Protein AF-A0A964XVN6-F1 (afdb_monomer_lite)

Secondary structure (DSSP, 8-state):
-----PPTT--------------------------------------------PPPSSHHHHHHHHHHHHHHHHHHHHHHHHHHHHHHHGGGS-TT--S--TT-HHHHHHHHHHHHHHHHHHHHHHHHHHHHHH--

Structure (mmCIF, N/CA/C/O backbone):
data_AF-A0A964XVN6-F1
#
_entry.id   AF-A0A964XVN6-F1
#
loop_
_atom_site.group_PDB
_atom_site.id
_atom_site.type_symbol
_atom_site.label_atom_id
_atom_site.label_alt_id
_atom_site.label_comp_id
_atom_site.label_asym_id
_atom_site.label_entity_id
_atom_site.label_seq_id
_atom_site.pdbx_PDB_ins_code
_atom_site.Cartn_x
_atom_site.Cartn_y
_atom_site.Cartn_z
_atom_site.occupancy
_atom_site.B_iso_or_equiv
_atom_site.auth_seq_id
_atom_site.auth_comp_id
_atom_site.auth_asym_id
_atom_site.auth_atom_id
_atom_site.pdbx_PDB_model_num
ATOM 1 N N . MET A 1 1 ? -38.680 6.683 -11.847 1.00 43.81 1 MET A N 1
ATOM 2 C CA . MET A 1 1 ? -37.855 6.808 -13.066 1.00 43.81 1 MET A CA 1
ATOM 3 C C . MET A 1 1 ? -36.973 8.033 -12.896 1.00 43.81 1 MET A C 1
ATOM 5 O O . MET A 1 1 ? -37.517 9.118 -12.750 1.00 43.81 1 MET A O 1
ATOM 9 N N . PHE A 1 2 ? -35.652 7.873 -12.817 1.00 49.38 2 PHE A N 1
ATOM 10 C CA . PHE A 1 2 ? -34.727 9.009 -12.771 1.00 49.38 2 PHE A CA 1
ATOM 11 C C . PHE A 1 2 ? -34.416 9.417 -14.211 1.00 49.38 2 PHE A C 1
ATOM 13 O O . PHE A 1 2 ? -33.698 8.707 -14.908 1.00 49.38 2 PHE A O 1
ATOM 20 N N . THR A 1 3 ? -35.015 10.510 -14.683 1.00 67.62 3 THR A N 1
ATOM 21 C CA . THR A 1 3 ? -34.733 11.038 -16.023 1.00 67.62 3 THR A CA 1
ATOM 22 C C . THR A 1 3 ? -33.532 11.978 -15.951 1.00 67.62 3 THR A C 1
ATOM 24 O O . THR A 1 3 ? -33.597 13.064 -15.381 1.00 67.62 3 THR A O 1
ATOM 27 N N . ASN A 1 4 ? -32.399 11.521 -16.486 1.00 68.31 4 ASN A N 1
ATOM 28 C CA . ASN A 1 4 ? -31.191 12.313 -16.701 1.00 68.31 4 ASN A CA 1
ATOM 29 C C . ASN A 1 4 ? -31.357 13.141 -17.992 1.00 68.31 4 ASN A C 1
ATOM 31 O O . ASN A 1 4 ? -30.643 12.938 -18.966 1.00 68.31 4 ASN A O 1
ATOM 35 N N . GLN A 1 5 ? -32.365 14.017 -18.042 1.00 68.62 5 GLN A N 1
ATOM 36 C CA . GLN A 1 5 ? -32.531 14.962 -19.148 1.00 68.62 5 GLN A CA 1
ATOM 37 C C . GLN A 1 5 ? -32.097 16.360 -18.695 1.00 68.62 5 GLN A C 1
ATOM 39 O O . GLN A 1 5 ? -32.750 16.936 -17.820 1.00 68.62 5 GLN A O 1
ATOM 44 N N . PRO A 1 6 ? -31.012 16.924 -19.259 1.00 65.94 6 PRO A N 1
ATOM 45 C CA . PRO A 1 6 ? -30.630 18.300 -18.973 1.00 65.94 6 PRO A CA 1
ATOM 46 C C . PRO A 1 6 ? -31.683 19.255 -19.553 1.00 65.94 6 PRO A C 1
ATOM 48 O O . PRO A 1 6 ? -32.038 19.168 -20.729 1.00 65.94 6 PRO A O 1
ATOM 51 N N . GLN A 1 7 ? -32.213 20.150 -18.716 1.00 66.25 7 GLN A N 1
ATOM 52 C CA . GLN A 1 7 ? -33.223 21.128 -19.125 1.00 66.25 7 GLN A CA 1
ATOM 53 C C . GLN A 1 7 ? -32.598 22.199 -20.041 1.00 66.25 7 GLN A C 1
ATOM 55 O O . GLN A 1 7 ? -31.559 22.767 -19.686 1.00 66.25 7 GLN A O 1
ATOM 60 N N . PRO A 1 8 ? -33.208 22.509 -21.202 1.00 62.66 8 PRO A N 1
ATOM 61 C CA . PRO A 1 8 ? -32.707 23.546 -22.098 1.00 62.66 8 PRO A CA 1
ATOM 62 C C . PRO A 1 8 ? -32.883 24.926 -21.446 1.00 62.66 8 PRO A C 1
ATOM 64 O O . PRO A 1 8 ? -34.004 25.337 -21.164 1.00 62.66 8 PRO A O 1
ATOM 67 N N . GLY A 1 9 ? -31.776 25.631 -21.185 1.00 64.56 9 GLY A N 1
ATOM 68 C CA . GLY A 1 9 ? -31.778 26.972 -20.574 1.00 64.56 9 GLY A CA 1
ATOM 69 C C . GLY A 1 9 ? -30.852 27.152 -19.367 1.00 64.56 9 GLY A C 1
ATOM 70 O O . GLY A 1 9 ? -30.744 28.259 -18.848 1.00 64.56 9 GLY A O 1
ATOM 71 N N . GLN A 1 10 ? -30.160 26.100 -18.923 1.00 69.81 10 GLN A N 1
ATOM 72 C CA . GLN A 1 10 ? -29.090 26.230 -17.933 1.00 69.81 10 GLN A CA 1
ATOM 73 C C . GLN A 1 10 ? -27.903 26.952 -18.590 1.00 69.81 10 GLN A C 1
ATOM 75 O O . GLN A 1 10 ? -27.328 26.465 -19.564 1.00 69.81 10 GLN A O 1
ATOM 80 N N . VAL A 1 11 ? -27.574 28.141 -18.084 1.00 67.38 11 VAL A N 1
ATOM 81 C CA . VAL A 1 11 ? -26.386 28.900 -18.481 1.00 67.38 11 VAL A CA 1
ATOM 82 C C . VAL A 1 11 ? -25.172 28.040 -18.145 1.00 67.38 11 VAL A C 1
ATOM 84 O O . VAL A 1 11 ? -24.917 27.761 -16.977 1.00 67.38 11 VAL A O 1
ATOM 87 N N . CYS A 1 12 ? -24.449 27.573 -19.165 1.00 71.31 12 CYS A N 1
ATOM 88 C CA . CYS A 1 12 ? -23.180 26.884 -18.971 1.00 71.31 12 CYS A CA 1
ATOM 89 C C . CYS A 1 12 ? -22.184 27.876 -18.361 1.00 71.31 12 CYS A C 1
ATOM 91 O O . CYS A 1 12 ? -21.551 28.641 -19.087 1.00 71.31 12 CYS A O 1
ATOM 93 N N . GLU A 1 13 ? -22.068 27.894 -17.036 1.00 76.25 13 GLU A N 1
ATOM 94 C CA . GLU A 1 13 ? -21.020 28.643 -16.356 1.00 76.25 13 GLU A CA 1
ATOM 95 C C . GLU A 1 13 ? -19.705 27.862 -16.509 1.00 76.25 13 GLU A C 1
ATOM 97 O O . GLU A 1 13 ? -19.620 26.709 -16.070 1.00 76.25 13 GLU A O 1
ATOM 102 N N . PRO A 1 14 ? -18.684 28.420 -17.182 1.00 72.19 14 PRO A N 1
ATOM 103 C CA . PRO A 1 14 ? -17.397 27.755 -17.281 1.00 72.19 14 PRO A CA 1
ATOM 104 C C . PRO A 1 14 ? -16.787 27.669 -15.880 1.00 72.19 14 PRO A C 1
ATOM 106 O O . PRO A 1 14 ? -16.462 28.688 -15.273 1.00 72.19 14 PRO A O 1
ATOM 109 N N . MET A 1 15 ? -16.622 26.448 -15.363 1.00 65.81 15 MET A N 1
ATOM 110 C CA . MET A 1 15 ? -15.917 26.237 -14.100 1.00 65.81 15 MET A CA 1
ATOM 111 C C . MET A 1 15 ? -14.499 26.798 -14.220 1.00 65.81 15 MET A C 1
ATOM 113 O O . MET A 1 15 ? -13.769 26.479 -15.162 1.00 65.81 15 MET A O 1
ATOM 117 N N . SER A 1 16 ? -14.135 27.649 -13.261 1.00 66.62 16 SER A N 1
ATOM 118 C CA . SER A 1 16 ? -12.821 28.279 -13.184 1.00 66.62 16 SER A CA 1
ATOM 119 C C . SER A 1 16 ? -11.726 27.216 -13.256 1.00 66.62 16 SER A C 1
ATOM 121 O O . SER A 1 16 ? -11.678 26.296 -12.434 1.00 66.62 16 SER A O 1
ATOM 123 N N . ALA A 1 17 ? -10.866 27.319 -14.269 1.00 66.19 17 ALA A N 1
ATOM 124 C CA . ALA A 1 17 ? -9.717 26.445 -14.405 1.00 66.19 17 ALA A CA 1
ATOM 125 C C . ALA A 1 17 ? -8.789 26.689 -13.210 1.00 66.19 17 ALA A C 1
ATOM 127 O O . ALA A 1 17 ? -8.250 27.782 -13.037 1.00 66.19 17 ALA A O 1
ATOM 128 N N . VAL A 1 18 ? -8.612 25.666 -12.373 1.00 74.06 18 VAL A N 1
ATOM 129 C CA . VAL A 1 18 ? -7.580 25.653 -11.331 1.00 74.06 18 VAL A CA 1
ATOM 130 C C . VAL A 1 18 ? -6.248 26.009 -11.988 1.00 74.06 18 VAL A C 1
ATOM 132 O O . VAL A 1 18 ? -5.911 25.438 -13.026 1.00 74.06 18 VAL A O 1
ATOM 135 N N . ALA A 1 19 ? -5.524 26.974 -11.415 1.00 69.56 19 ALA A N 1
ATOM 136 C CA . ALA A 1 19 ? -4.270 27.484 -11.958 1.00 69.56 19 ALA A CA 1
ATOM 137 C C . ALA A 1 19 ? -3.248 26.344 -12.097 1.00 69.56 19 ALA A C 1
ATOM 139 O O . ALA A 1 19 ? -2.551 25.986 -11.151 1.00 69.56 19 ALA A O 1
ATOM 140 N N . SER A 1 20 ? -3.188 25.740 -13.282 1.00 65.50 20 SER A N 1
ATOM 141 C CA . SER A 1 20 ? -2.204 24.719 -13.604 1.00 65.50 20 SER A CA 1
ATOM 142 C C . SER A 1 20 ? -0.889 25.430 -13.886 1.00 65.50 20 SER A C 1
ATOM 144 O O . SER A 1 20 ? -0.771 26.180 -14.856 1.00 65.50 20 SER A O 1
ATOM 146 N N . THR A 1 21 ? 0.094 25.251 -13.008 1.00 73.00 21 THR A N 1
ATOM 147 C CA . THR A 1 21 ? 1.446 25.760 -13.235 1.00 73.00 21 THR A CA 1
ATOM 148 C C . THR A 1 21 ? 2.102 24.890 -14.300 1.00 73.00 21 THR A C 1
ATOM 150 O O . THR A 1 21 ? 2.681 23.845 -14.011 1.00 73.00 21 THR A O 1
ATOM 153 N N . VAL A 1 22 ? 1.965 25.299 -15.559 1.00 73.81 22 VAL A N 1
ATOM 154 C CA . VAL A 1 22 ? 2.701 24.690 -16.665 1.00 73.81 22 VAL A CA 1
ATOM 155 C C . VAL A 1 22 ? 4.161 25.106 -16.519 1.00 73.81 22 VAL A C 1
ATOM 157 O O . VAL A 1 22 ? 4.510 26.266 -16.721 1.00 73.81 22 VAL A O 1
ATOM 160 N N . VAL A 1 23 ? 5.014 24.160 -16.129 1.00 70.94 23 VAL A N 1
ATOM 161 C CA . VAL A 1 23 ? 6.466 24.341 -16.169 1.00 70.94 23 VAL A CA 1
ATOM 162 C C . VAL A 1 23 ? 6.889 24.253 -17.632 1.00 70.94 23 VAL A C 1
ATOM 164 O O . VAL A 1 23 ? 6.843 23.184 -18.239 1.00 70.94 23 VAL A O 1
ATOM 167 N N . GLU A 1 24 ? 7.248 25.394 -18.214 1.00 71.19 24 GLU A N 1
ATOM 168 C CA . GLU A 1 24 ? 7.785 25.474 -19.569 1.00 71.19 24 GLU A CA 1
ATOM 169 C C . GLU A 1 24 ? 9.105 24.689 -19.630 1.00 71.19 24 GLU A C 1
ATOM 171 O O . GLU A 1 24 ? 10.077 25.012 -18.946 1.00 71.19 24 GLU A O 1
ATOM 176 N N . GLY A 1 25 ? 9.128 23.605 -20.407 1.00 68.00 25 GLY A N 1
ATOM 177 C CA . GLY A 1 25 ? 10.350 22.846 -20.651 1.00 68.00 25 GLY A CA 1
ATOM 178 C C . GLY A 1 25 ? 11.342 23.698 -21.439 1.00 68.00 25 GLY A C 1
ATOM 179 O O . GLY A 1 25 ? 10.983 24.309 -22.444 1.00 68.00 25 GLY A O 1
ATOM 180 N N . THR A 1 26 ? 12.600 23.727 -21.005 1.00 65.81 26 THR A N 1
ATOM 181 C CA . THR A 1 26 ? 13.682 24.424 -21.702 1.00 65.81 26 THR A CA 1
ATOM 182 C C . THR A 1 26 ? 13.827 23.881 -23.124 1.00 65.81 26 THR A C 1
ATOM 184 O O . THR A 1 26 ? 14.262 22.752 -23.355 1.00 65.81 26 THR A O 1
ATOM 187 N N . ARG A 1 27 ? 13.446 24.695 -24.114 1.00 59.47 27 ARG A N 1
ATOM 188 C CA . ARG A 1 27 ? 13.636 24.372 -25.528 1.00 59.47 27 ARG A CA 1
ATOM 189 C C . ARG A 1 27 ? 15.137 24.317 -25.815 1.00 59.47 27 ARG A C 1
ATOM 191 O O . ARG A 1 27 ? 15.810 25.344 -25.793 1.00 59.47 27 ARG A O 1
ATOM 198 N N . ALA A 1 28 ? 15.661 23.125 -26.099 1.00 50.53 28 ALA A N 1
ATOM 199 C CA . ALA A 1 28 ? 17.004 22.978 -26.643 1.00 50.53 28 ALA A CA 1
ATOM 200 C C . ALA A 1 28 ? 17.091 23.776 -27.954 1.00 50.53 28 ALA A C 1
ATOM 202 O O . ALA A 1 28 ? 16.292 23.573 -28.871 1.00 50.53 28 ALA A O 1
ATOM 203 N N . LEU A 1 29 ? 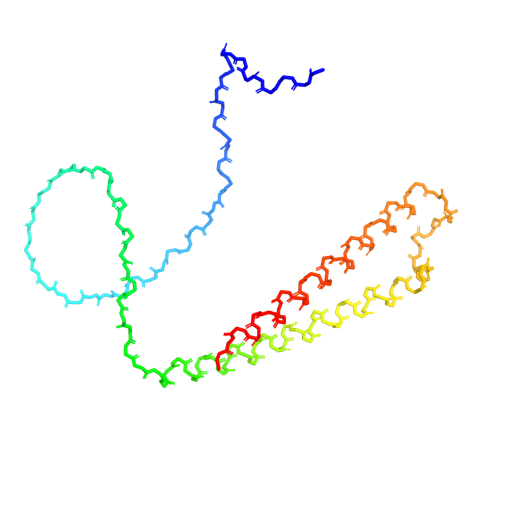18.032 24.719 -28.016 1.00 45.94 29 LEU A N 1
ATOM 204 C CA . LEU A 1 29 ? 18.316 25.526 -29.197 1.00 45.94 29 LEU A CA 1
ATOM 205 C C . LEU A 1 29 ? 18.746 24.597 -30.340 1.00 45.94 29 LEU A C 1
ATOM 207 O O . LEU A 1 29 ? 19.894 24.169 -30.416 1.00 45.94 29 LEU A O 1
ATOM 211 N N . SER A 1 30 ? 17.810 24.265 -31.227 1.00 46.56 30 SER A N 1
ATOM 212 C CA . SER A 1 30 ? 18.129 23.699 -32.533 1.00 46.56 30 SER A CA 1
ATOM 213 C C . SER A 1 30 ? 18.677 24.823 -33.405 1.00 46.56 30 SER A C 1
ATOM 215 O O . SER A 1 30 ? 17.934 25.674 -33.894 1.00 46.56 30 SER A O 1
ATOM 217 N N . SER A 1 31 ? 19.996 24.843 -33.556 1.00 49.12 31 SER A N 1
ATOM 218 C CA . SER A 1 31 ? 20.704 25.683 -34.512 1.00 49.12 31 SER A CA 1
ATOM 219 C C . SER A 1 31 ? 20.358 25.250 -35.935 1.00 49.12 31 SER A C 1
ATOM 221 O O . SER A 1 31 ? 20.973 24.325 -36.451 1.00 49.12 31 SER A O 1
ATOM 223 N N . SER A 1 32 ? 19.415 25.938 -36.575 1.00 42.59 32 SER A N 1
ATOM 224 C CA . SER A 1 32 ? 19.283 25.936 -38.035 1.00 42.59 32 SER A CA 1
ATOM 225 C C . SER A 1 32 ? 18.825 27.316 -38.488 1.00 42.59 32 SER A C 1
ATOM 227 O O . SER A 1 32 ? 17.685 27.720 -38.272 1.00 42.59 32 SER A O 1
ATOM 229 N N . ALA A 1 33 ? 19.759 28.058 -39.074 1.00 45.19 33 ALA A N 1
ATOM 230 C CA . ALA A 1 33 ? 19.516 29.330 -39.732 1.00 45.19 33 ALA A CA 1
ATOM 231 C C . ALA A 1 33 ? 18.556 29.171 -40.926 1.00 45.19 33 ALA A C 1
ATOM 233 O O . ALA A 1 33 ? 18.666 28.198 -41.670 1.00 45.19 33 ALA A O 1
ATOM 234 N N . GLY A 1 34 ? 17.695 30.170 -41.157 1.00 41.53 34 GLY A N 1
ATOM 235 C CA . GLY A 1 34 ? 17.119 30.409 -42.485 1.00 41.53 34 GLY A CA 1
ATOM 236 C C . GLY A 1 34 ? 15.690 30.959 -42.545 1.00 41.53 34 GLY A C 1
ATOM 237 O O . GLY A 1 34 ? 14.741 30.196 -42.473 1.00 41.53 34 GLY A O 1
ATOM 238 N N . VAL A 1 35 ? 15.605 32.268 -42.818 1.00 40.91 35 VAL A N 1
ATOM 239 C CA . VAL A 1 35 ? 14.649 32.991 -43.692 1.00 40.91 35 VAL A CA 1
ATOM 240 C C . VAL A 1 35 ? 13.143 33.117 -43.331 1.00 40.91 35 VAL A C 1
ATOM 242 O O . VAL A 1 35 ? 12.340 32.207 -43.464 1.00 40.91 35 VAL A O 1
ATOM 245 N N . SER A 1 36 ? 12.800 34.352 -42.944 1.00 43.31 36 SER A N 1
ATOM 246 C CA . SER A 1 36 ? 11.682 35.230 -43.352 1.00 43.31 36 SER A CA 1
ATOM 247 C C . SER A 1 36 ? 10.248 34.714 -43.617 1.00 43.31 36 SER A C 1
ATOM 249 O O . SER A 1 36 ? 9.976 34.043 -44.604 1.00 43.31 36 SER A O 1
ATOM 251 N N . SER A 1 37 ? 9.331 35.333 -42.854 1.00 43.41 37 SER A N 1
ATOM 252 C CA . SER A 1 37 ? 8.083 36.001 -43.289 1.00 43.41 37 SER A CA 1
ATOM 253 C C . SER A 1 37 ? 6.758 35.225 -43.452 1.00 43.41 37 SER A C 1
ATOM 255 O O . SER A 1 37 ? 6.576 34.418 -44.352 1.00 43.41 37 SER A O 1
ATOM 257 N N . SER A 1 38 ? 5.780 35.718 -42.671 1.00 40.50 38 SER A N 1
ATOM 258 C CA . SER A 1 38 ? 4.359 35.948 -43.009 1.00 40.50 38 SER A CA 1
ATOM 259 C C . SER A 1 38 ? 3.308 34.837 -42.838 1.00 40.50 38 SER A C 1
ATOM 261 O O . SER A 1 38 ? 3.112 33.994 -43.698 1.00 40.50 38 SER A O 1
ATOM 263 N N . ALA A 1 39 ? 2.497 35.052 -41.794 1.00 39.69 39 ALA A N 1
ATOM 264 C CA . ALA A 1 39 ? 1.029 35.140 -41.800 1.00 39.69 39 ALA A CA 1
ATOM 265 C C . ALA A 1 39 ? 0.123 33.899 -42.004 1.00 39.69 39 ALA A C 1
ATOM 267 O O . ALA A 1 39 ? 0.119 33.242 -43.033 1.00 39.69 39 ALA A O 1
ATOM 268 N N . ALA A 1 40 ? -0.824 33.835 -41.055 1.00 42.09 40 ALA A N 1
ATOM 269 C CA . ALA A 1 40 ? -2.229 33.427 -41.162 1.00 42.09 40 ALA A CA 1
ATOM 270 C C . ALA A 1 40 ? -2.612 31.937 -41.038 1.00 42.09 40 ALA A C 1
ATOM 272 O O . ALA A 1 40 ? -2.251 31.110 -41.857 1.00 42.09 40 ALA A O 1
ATOM 273 N N . ARG A 1 41 ? -3.482 31.721 -40.030 1.00 46.94 41 ARG A N 1
ATOM 274 C CA . ARG A 1 41 ? -4.664 30.835 -39.961 1.00 46.94 41 ARG A CA 1
ATOM 275 C C . ARG A 1 41 ? -4.458 29.350 -40.291 1.00 46.94 41 ARG A C 1
ATOM 277 O O . ARG A 1 41 ? -4.182 28.986 -41.418 1.00 46.94 41 ARG A O 1
ATOM 284 N N . ASP A 1 42 ? -4.676 28.493 -39.293 1.00 36.75 42 ASP A N 1
ATOM 285 C CA . ASP A 1 42 ? -5.862 27.625 -39.205 1.00 36.75 42 ASP A CA 1
ATOM 286 C C . ASP A 1 42 ? -5.737 26.654 -38.018 1.00 36.75 42 ASP A C 1
ATOM 288 O O . ASP A 1 42 ? -4.649 26.268 -37.590 1.00 36.75 42 ASP A O 1
ATOM 292 N N . ARG A 1 43 ? -6.883 26.308 -37.435 1.00 46.69 43 ARG A N 1
ATOM 293 C CA . ARG A 1 43 ? -7.036 25.313 -36.363 1.00 46.69 43 ARG A CA 1
ATOM 294 C C . ARG A 1 43 ? -7.403 23.955 -37.010 1.00 46.69 43 ARG A C 1
ATOM 296 O O . ARG A 1 43 ? -7.688 23.901 -38.198 1.00 46.69 43 ARG A O 1
ATOM 303 N N . PRO A 1 44 ? -7.576 22.890 -36.218 1.00 59.81 44 PRO A N 1
ATOM 304 C CA . PRO A 1 44 ? -6.609 21.863 -35.846 1.00 59.81 44 PRO A CA 1
ATOM 305 C C . PRO A 1 44 ? -6.724 20.578 -36.698 1.00 59.81 44 PRO A C 1
ATOM 307 O O . PRO A 1 44 ? -7.806 20.222 -37.155 1.00 59.81 44 PRO A O 1
ATOM 310 N N . VAL A 1 45 ? -5.649 19.790 -36.789 1.00 38.97 45 VAL A N 1
ATOM 311 C CA . VAL A 1 45 ? -5.748 18.375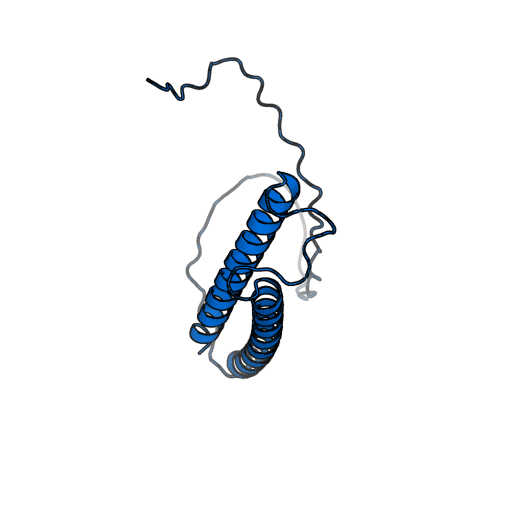 -37.183 1.00 38.97 45 VAL A CA 1
ATOM 312 C C . VAL A 1 45 ? -5.035 17.492 -36.171 1.00 38.97 45 VAL A C 1
ATOM 314 O O . VAL A 1 45 ? -3.816 17.517 -36.017 1.00 38.97 45 VAL A O 1
ATOM 317 N N . SER A 1 46 ? -5.833 16.689 -35.470 1.00 49.12 46 SER A N 1
ATOM 318 C CA . SER A 1 46 ? -5.377 15.447 -34.871 1.00 49.12 46 SER A CA 1
ATOM 319 C C . SER A 1 46 ? -4.693 14.613 -35.951 1.00 49.12 46 SER A C 1
ATOM 321 O O . SER A 1 46 ? -5.332 14.184 -36.907 1.00 49.12 46 SER A O 1
ATOM 323 N N . SER A 1 47 ? -3.405 14.350 -35.782 1.00 41.44 47 SER A N 1
ATOM 324 C CA . SER A 1 47 ? -2.768 13.190 -36.391 1.00 41.44 47 SER A CA 1
ATOM 325 C C . SER A 1 47 ? -2.115 12.398 -35.270 1.00 41.44 47 SER A C 1
ATOM 327 O O . SER A 1 47 ? -1.066 12.744 -34.735 1.00 41.44 47 SER A O 1
ATOM 329 N N . ALA A 1 48 ? -2.814 11.337 -34.873 1.00 52.09 48 ALA A N 1
ATOM 330 C CA . ALA A 1 48 ? -2.191 10.202 -34.228 1.00 52.09 48 ALA A CA 1
ATOM 331 C C . ALA A 1 48 ? -1.131 9.669 -35.204 1.00 52.09 48 ALA A C 1
ATOM 333 O O . ALA A 1 48 ? -1.459 9.022 -36.196 1.00 52.09 48 ALA A O 1
ATOM 334 N N . GLY A 1 49 ? 0.131 10.019 -34.966 1.00 38.28 49 GLY A N 1
ATOM 335 C CA . GLY A 1 49 ? 1.264 9.414 -35.652 1.00 38.28 49 GLY A CA 1
ATOM 336 C C . GLY A 1 49 ? 1.639 8.114 -34.939 1.00 38.28 49 GLY A C 1
ATOM 337 O O . GLY A 1 49 ? 1.868 8.157 -33.727 1.00 38.28 49 GLY A O 1
ATOM 338 N N . PRO A 1 50 ? 1.695 6.958 -35.627 1.00 48.81 50 PRO A N 1
ATOM 339 C CA . PRO A 1 50 ? 2.214 5.740 -35.027 1.00 48.81 50 PRO A CA 1
ATOM 340 C C . PRO A 1 50 ? 3.688 5.951 -34.679 1.00 48.81 50 PRO A C 1
ATOM 342 O O . PRO A 1 50 ? 4.430 6.571 -35.442 1.00 48.81 50 PRO A O 1
ATOM 345 N N . SER A 1 51 ? 4.075 5.449 -33.505 1.00 50.34 51 SER A N 1
ATOM 346 C CA . SER A 1 51 ? 5.431 5.412 -32.966 1.00 50.34 51 SER A CA 1
ATOM 347 C C . SER A 1 51 ? 6.508 5.383 -34.050 1.00 50.34 51 SER A C 1
ATOM 349 O O . SER A 1 51 ? 6.747 4.354 -34.681 1.00 50.34 51 SER A O 1
ATOM 351 N N . ALA A 1 52 ? 7.197 6.512 -34.223 1.00 45.75 52 ALA A N 1
ATOM 352 C CA . ALA A 1 52 ? 8.488 6.527 -34.882 1.00 45.75 52 ALA A CA 1
ATOM 353 C C . ALA A 1 52 ? 9.447 5.717 -34.003 1.00 45.75 52 ALA A C 1
ATOM 355 O O . ALA A 1 52 ? 9.743 6.088 -32.866 1.00 45.75 52 ALA A O 1
ATOM 356 N N . ALA A 1 53 ? 9.845 4.559 -34.521 1.00 56.50 53 ALA A N 1
ATOM 357 C CA . ALA A 1 53 ? 10.796 3.645 -33.920 1.00 56.50 53 ALA A CA 1
ATOM 358 C C . ALA A 1 53 ? 12.074 4.389 -33.495 1.00 56.50 53 ALA A C 1
ATOM 360 O O . ALA A 1 53 ? 12.830 4.877 -34.334 1.00 56.50 53 ALA A O 1
ATOM 361 N N . ALA A 1 54 ? 12.313 4.465 -32.185 1.00 53.84 54 ALA A N 1
ATOM 362 C CA . ALA A 1 54 ? 13.598 4.884 -31.641 1.00 53.84 54 ALA A CA 1
ATOM 363 C C . ALA A 1 54 ? 14.592 3.698 -31.695 1.00 53.84 54 ALA A C 1
ATOM 365 O O . ALA A 1 54 ? 14.205 2.580 -31.338 1.00 53.84 54 ALA A O 1
ATOM 366 N N . PRO A 1 55 ? 15.853 3.900 -32.130 1.00 51.53 55 PRO A N 1
ATOM 367 C CA . PRO A 1 55 ? 16.871 2.844 -32.194 1.00 51.53 55 PRO A CA 1
ATOM 368 C C . PRO A 1 55 ? 17.324 2.344 -30.794 1.00 51.53 55 PRO A C 1
ATOM 370 O O . PRO A 1 55 ? 17.084 3.013 -29.787 1.00 51.53 55 PRO A O 1
ATOM 373 N N . PRO A 1 56 ? 17.953 1.151 -30.700 1.00 53.34 56 PRO A N 1
ATOM 374 C CA . PRO A 1 56 ? 17.838 0.265 -29.535 1.00 53.34 56 PRO A CA 1
ATOM 375 C C . PRO A 1 56 ? 18.807 0.519 -28.352 1.00 53.34 56 PRO A C 1
ATOM 377 O O . PRO A 1 56 ? 20.026 0.538 -28.484 1.00 53.34 56 PRO A O 1
ATOM 380 N N . SER A 1 57 ? 18.213 0.553 -27.152 1.00 56.25 57 SER A N 1
ATOM 381 C CA . SER A 1 57 ? 18.468 -0.396 -26.042 1.00 56.25 57 SER A CA 1
ATOM 382 C C . SER A 1 57 ? 19.654 -0.279 -25.063 1.00 56.25 57 SER A C 1
ATOM 384 O O . SER A 1 57 ? 19.690 -1.086 -24.134 1.00 56.25 57 SER A O 1
ATOM 386 N N . VAL A 1 58 ? 20.551 0.714 -25.114 1.00 50.78 58 VAL A N 1
ATOM 387 C CA . VAL A 1 58 ? 21.605 0.852 -24.061 1.00 50.78 58 VAL A CA 1
ATOM 388 C C . VAL A 1 58 ? 21.417 2.029 -23.100 1.00 50.78 58 VAL A C 1
ATOM 390 O O . VAL A 1 58 ? 21.547 1.860 -21.892 1.00 50.78 58 VAL A O 1
ATOM 393 N N . ALA A 1 59 ? 21.013 3.203 -23.591 1.00 52.38 59 ALA A N 1
ATOM 394 C CA . ALA A 1 59 ? 20.652 4.318 -22.707 1.00 52.38 59 ALA A CA 1
ATOM 395 C C . ALA A 1 59 ? 19.336 4.025 -21.961 1.00 52.38 59 ALA A C 1
ATOM 397 O O . ALA A 1 59 ? 19.224 4.260 -20.760 1.00 52.38 59 ALA A O 1
ATOM 398 N N . ASN A 1 60 ? 18.378 3.396 -22.654 1.00 61.16 60 ASN A N 1
ATOM 399 C CA . ASN A 1 60 ? 17.099 2.999 -22.067 1.00 61.16 60 ASN A CA 1
ATOM 400 C C . ASN A 1 60 ? 17.252 1.935 -20.972 1.00 61.16 60 ASN A C 1
ATOM 402 O O . ASN A 1 60 ? 16.460 1.935 -20.037 1.00 61.16 60 ASN A O 1
ATOM 406 N N . SER A 1 61 ? 18.247 1.043 -21.053 1.00 65.50 61 SER A N 1
ATOM 407 C CA . SER A 1 61 ? 18.438 -0.007 -20.044 1.00 65.50 61 SER A CA 1
ATOM 408 C C . SER A 1 61 ? 19.090 0.530 -18.770 1.00 65.50 61 SER A C 1
ATOM 410 O O . SER A 1 61 ? 18.609 0.220 -17.682 1.00 65.50 61 SER A O 1
ATOM 412 N N . ALA A 1 62 ? 20.097 1.405 -18.878 1.00 73.69 62 ALA A N 1
ATOM 413 C CA . ALA A 1 62 ? 20.672 2.092 -17.718 1.00 73.69 62 ALA A CA 1
ATOM 414 C C . ALA A 1 62 ? 19.626 2.968 -16.998 1.00 73.69 62 ALA A C 1
ATOM 416 O O . ALA A 1 62 ? 19.487 2.897 -15.775 1.00 73.69 62 ALA A O 1
ATOM 417 N N . SER A 1 63 ? 18.816 3.726 -17.748 1.00 81.69 63 SER A N 1
ATOM 418 C CA . SER A 1 63 ? 17.708 4.505 -17.179 1.00 81.69 63 SER A CA 1
ATOM 419 C C . SER A 1 63 ? 16.595 3.620 -16.605 1.00 81.69 63 SER A C 1
ATOM 421 O O . SER A 1 63 ? 16.060 3.933 -15.543 1.00 81.69 63 SER A O 1
ATOM 423 N N . ALA A 1 64 ? 16.276 2.481 -17.230 1.00 84.00 64 ALA A N 1
ATOM 424 C CA . ALA A 1 64 ? 15.314 1.522 -16.680 1.00 84.00 64 ALA A CA 1
ATOM 425 C C . ALA A 1 64 ? 15.812 0.893 -15.370 1.00 84.00 64 ALA A C 1
ATOM 427 O O . ALA A 1 64 ? 15.026 0.696 -14.444 1.00 84.00 64 ALA A O 1
ATOM 428 N N . GLN A 1 65 ? 17.113 0.612 -15.248 1.00 86.44 65 GLN A N 1
ATOM 429 C CA . GLN A 1 65 ? 17.710 0.133 -14.000 1.00 86.44 65 GLN A CA 1
ATOM 430 C C . GLN A 1 65 ? 17.610 1.179 -12.884 1.00 86.44 65 GLN A C 1
ATOM 432 O O . GLN A 1 65 ? 17.216 0.840 -11.768 1.00 86.44 65 GLN A O 1
ATOM 437 N N . GLN A 1 66 ? 17.892 2.449 -13.183 1.00 89.31 66 GLN A N 1
ATOM 438 C CA . GLN A 1 66 ? 17.731 3.552 -12.230 1.00 89.31 66 GLN A CA 1
ATOM 439 C C . GLN A 1 66 ? 16.264 3.739 -11.812 1.00 89.31 66 GLN A C 1
ATOM 441 O O . GLN A 1 66 ? 15.974 3.818 -10.618 1.00 89.31 66 GLN A O 1
ATOM 446 N N . ALA A 1 67 ? 15.327 3.714 -12.765 1.00 89.94 67 ALA A N 1
ATOM 447 C CA . ALA A 1 67 ? 13.892 3.795 -12.486 1.00 89.94 67 ALA A CA 1
ATOM 448 C C . ALA A 1 67 ? 13.415 2.632 -11.602 1.00 89.94 67 ALA A C 1
ATOM 450 O O . ALA A 1 67 ? 12.705 2.845 -10.622 1.00 89.94 67 ALA A O 1
ATOM 451 N N . ARG A 1 68 ? 13.867 1.401 -11.882 1.00 91.06 68 ARG A N 1
ATOM 452 C CA . ARG A 1 68 ? 13.594 0.229 -11.034 1.00 91.06 68 ARG A CA 1
ATOM 453 C C . ARG A 1 68 ? 14.112 0.414 -9.612 1.00 91.06 68 ARG A C 1
ATOM 455 O O . ARG A 1 68 ? 13.428 0.021 -8.673 1.00 91.06 68 ARG A O 1
ATOM 462 N N . MET A 1 69 ? 15.313 0.965 -9.443 1.00 92.88 69 MET A N 1
ATOM 463 C CA . MET A 1 69 ? 15.882 1.224 -8.117 1.00 92.88 69 MET A CA 1
ATOM 464 C C . MET A 1 69 ? 15.040 2.231 -7.334 1.00 92.88 69 MET A C 1
ATOM 466 O O . MET A 1 69 ? 14.727 1.976 -6.172 1.00 92.88 69 MET A O 1
ATOM 470 N N . LEU A 1 70 ? 14.618 3.321 -7.978 1.00 94.19 70 LEU A N 1
ATOM 471 C CA . LEU A 1 70 ? 13.772 4.332 -7.349 1.00 94.19 70 LEU A CA 1
ATOM 472 C C . LEU A 1 70 ? 12.392 3.771 -6.981 1.00 94.19 70 LEU A C 1
ATOM 474 O O . LEU A 1 70 ? 11.973 3.902 -5.838 1.00 94.19 70 LEU A O 1
ATOM 478 N N . LEU A 1 71 ? 11.723 3.061 -7.896 1.00 94.62 71 LEU A N 1
ATOM 479 C CA . LEU A 1 71 ? 10.424 2.436 -7.613 1.00 94.62 71 LEU A CA 1
ATOM 480 C C . LEU A 1 71 ? 10.502 1.381 -6.504 1.00 94.62 71 LEU A C 1
ATOM 482 O O . LEU A 1 71 ? 9.550 1.216 -5.750 1.00 94.62 71 LEU A O 1
ATOM 486 N N . LYS A 1 72 ? 11.623 0.662 -6.377 1.00 94.31 72 LYS A N 1
ATOM 487 C CA . LYS A 1 72 ? 11.846 -0.258 -5.250 1.00 94.31 72 LYS A CA 1
ATOM 488 C C . LYS A 1 72 ? 12.004 0.484 -3.925 1.00 94.31 72 LYS A C 1
ATOM 490 O O . LYS A 1 72 ? 11.552 -0.029 -2.906 1.00 94.31 72 LYS A O 1
ATOM 495 N N . ALA A 1 73 ? 12.664 1.642 -3.923 1.00 95.81 73 ALA A N 1
ATOM 496 C CA . ALA A 1 73 ? 12.772 2.479 -2.732 1.00 95.81 73 ALA A CA 1
ATOM 497 C C . ALA A 1 73 ? 11.395 3.023 -2.327 1.00 95.81 73 ALA A C 1
ATOM 499 O O . ALA A 1 73 ? 10.997 2.851 -1.179 1.00 95.81 73 ALA A O 1
ATOM 500 N N . GLU A 1 74 ? 10.637 3.549 -3.292 1.00 95.50 74 GLU A N 1
ATOM 501 C CA . GLU A 1 74 ? 9.262 4.015 -3.087 1.00 95.50 74 GLU A CA 1
ATOM 502 C C . GLU A 1 74 ? 8.363 2.886 -2.565 1.00 95.50 74 GLU A C 1
ATOM 504 O O . GLU A 1 74 ? 7.647 3.056 -1.585 1.00 95.50 74 GLU A O 1
ATOM 509 N N . LEU A 1 75 ? 8.451 1.690 -3.157 1.00 96.06 75 LEU A N 1
ATOM 510 C CA . LEU A 1 75 ? 7.691 0.525 -2.705 1.00 96.06 75 LEU A CA 1
ATOM 511 C C . LEU A 1 75 ? 7.979 0.190 -1.239 1.00 96.06 75 LEU A C 1
ATOM 513 O O . LEU A 1 75 ? 7.041 -0.088 -0.502 1.00 96.06 75 LEU A O 1
ATOM 517 N N . ARG A 1 76 ? 9.241 0.257 -0.797 1.00 95.25 76 ARG A N 1
ATOM 518 C CA . ARG A 1 76 ? 9.586 0.032 0.616 1.00 95.25 76 ARG A CA 1
ATOM 519 C C . ARG A 1 76 ? 8.977 1.091 1.527 1.00 95.25 76 ARG A C 1
ATOM 521 O O . ARG A 1 76 ? 8.468 0.744 2.586 1.00 95.25 76 ARG A O 1
ATOM 528 N N . GLU A 1 77 ? 9.010 2.357 1.119 1.00 94.69 77 GLU A N 1
ATOM 529 C CA . GLU A 1 77 ? 8.397 3.440 1.889 1.00 94.69 77 GLU A CA 1
ATOM 530 C C . GLU A 1 77 ? 6.879 3.242 2.011 1.00 94.69 77 GLU A C 1
ATOM 532 O O . GLU A 1 77 ? 6.325 3.325 3.109 1.00 94.69 77 GLU A O 1
ATOM 537 N N . GLN A 1 78 ? 6.204 2.898 0.910 1.00 95.38 78 GLN A N 1
ATOM 538 C CA . GLN A 1 78 ? 4.770 2.609 0.930 1.00 95.38 78 GLN A CA 1
ATOM 539 C C . GLN A 1 78 ? 4.439 1.351 1.745 1.00 95.38 78 GLN A C 1
ATOM 541 O O . GLN A 1 78 ? 3.433 1.327 2.454 1.00 95.38 78 GLN A O 1
ATOM 546 N N . GLU A 1 79 ? 5.285 0.317 1.704 1.00 94.50 79 GLU A N 1
ATOM 547 C CA . GLU A 1 79 ? 5.126 -0.877 2.542 1.00 94.50 79 GLU A CA 1
ATOM 548 C C . GLU A 1 79 ? 5.261 -0.524 4.024 1.00 94.50 79 GLU A C 1
ATOM 550 O O . GLU A 1 79 ? 4.469 -0.998 4.840 1.00 94.50 79 GLU A O 1
ATOM 555 N N . GLU A 1 80 ? 6.204 0.346 4.384 1.00 94.75 80 GLU A N 1
ATOM 556 C CA . GLU A 1 80 ? 6.372 0.798 5.761 1.00 94.75 80 GLU A CA 1
ATOM 557 C C . GLU A 1 80 ? 5.175 1.631 6.234 1.00 94.75 80 GLU A C 1
ATOM 559 O O . GLU A 1 80 ? 4.641 1.376 7.317 1.00 94.75 80 GLU A O 1
ATOM 564 N N . ARG A 1 81 ? 4.687 2.567 5.409 1.00 92.69 81 ARG A N 1
ATOM 565 C CA . ARG A 1 81 ? 3.461 3.337 5.685 1.00 92.69 81 ARG A CA 1
ATOM 566 C C . ARG A 1 81 ? 2.254 2.418 5.874 1.00 92.69 81 ARG A C 1
ATOM 568 O O . ARG A 1 81 ? 1.504 2.580 6.836 1.00 92.69 81 ARG A O 1
ATOM 575 N N . TRP A 1 82 ? 2.090 1.413 5.013 1.00 93.25 82 TRP A N 1
ATOM 576 C CA . TRP A 1 82 ? 1.026 0.418 5.144 1.00 93.25 82 TRP A CA 1
ATOM 577 C C . TRP A 1 82 ? 1.157 -0.396 6.438 1.00 93.25 82 TRP A C 1
ATOM 579 O O . TRP A 1 82 ? 0.175 -0.558 7.159 1.00 93.25 82 TRP A O 1
ATOM 589 N N . GLN A 1 83 ? 2.363 -0.837 6.805 1.00 91.88 83 GLN A N 1
ATOM 590 C CA . GLN A 1 83 ? 2.598 -1.525 8.079 1.00 91.88 83 GLN A CA 1
ATOM 591 C C . GLN A 1 83 ? 2.338 -0.621 9.289 1.00 91.88 83 GLN A C 1
ATOM 593 O O . GLN A 1 83 ? 1.838 -1.083 10.315 1.00 91.88 83 GLN A O 1
ATOM 598 N N . GLN A 1 84 ? 2.667 0.670 9.212 1.00 90.25 84 GLN A N 1
ATOM 599 C CA . GLN A 1 84 ? 2.325 1.647 10.248 1.00 90.25 84 GLN A CA 1
ATOM 600 C C . GLN A 1 84 ? 0.805 1.784 10.395 1.00 90.25 84 GLN A C 1
ATOM 602 O O . GLN A 1 84 ? 0.304 1.685 11.512 1.00 90.25 84 GLN A O 1
ATOM 607 N N . LEU A 1 85 ? 0.067 1.923 9.290 1.00 90.31 85 LEU A N 1
ATOM 608 C CA . LEU A 1 85 ? -1.402 1.938 9.278 1.00 90.31 85 LEU A CA 1
ATOM 609 C C . LEU A 1 85 ? -1.990 0.634 9.825 1.00 90.31 85 LEU A C 1
ATOM 611 O O . LEU A 1 85 ? -2.944 0.660 10.594 1.00 90.31 85 LEU A O 1
ATOM 615 N N . GLN A 1 86 ? -1.400 -0.513 9.491 1.00 88.31 86 GLN A N 1
ATOM 616 C CA . GLN A 1 86 ? -1.838 -1.818 9.978 1.00 88.31 86 GLN A CA 1
ATOM 617 C C . GLN A 1 86 ? -1.579 -1.988 11.483 1.00 88.31 86 GLN A C 1
ATOM 619 O O . GLN A 1 86 ? -2.418 -2.539 12.199 1.00 88.31 86 GLN A O 1
ATOM 624 N N . ARG A 1 87 ? -0.452 -1.468 11.988 1.00 86.69 87 ARG A N 1
ATOM 625 C CA . ARG A 1 87 ? -0.176 -1.375 13.429 1.00 86.69 87 ARG A CA 1
ATOM 626 C C . ARG A 1 87 ? -1.161 -0.445 14.122 1.00 86.69 87 ARG A C 1
ATOM 628 O O . ARG A 1 87 ? -1.662 -0.796 15.181 1.00 86.69 87 ARG A O 1
ATOM 635 N N . GLN A 1 88 ? -1.479 0.698 13.516 1.00 84.12 88 GLN A N 1
ATOM 636 C CA . GLN A 1 88 ? -2.508 1.598 14.030 1.00 84.12 88 GLN A CA 1
ATOM 637 C C . GLN A 1 88 ? -3.881 0.936 14.024 1.00 84.12 88 GLN A C 1
ATOM 639 O O . GLN A 1 88 ? -4.605 1.126 14.985 1.00 84.12 88 GLN A O 1
ATOM 644 N N . TRP A 1 89 ? -4.215 0.134 13.007 1.00 83.81 89 TRP A N 1
ATOM 645 C CA . TRP A 1 89 ? -5.460 -0.633 12.908 1.00 83.81 89 TRP A CA 1
ATOM 646 C C . TRP A 1 89 ? -5.580 -1.718 13.988 1.00 83.81 89 TRP A C 1
ATOM 648 O O . TRP A 1 89 ? -6.691 -2.017 14.421 1.00 83.81 89 TRP A O 1
ATOM 658 N N . ASN A 1 90 ? -4.451 -2.306 14.408 1.00 81.31 90 ASN A N 1
ATOM 659 C CA . ASN A 1 90 ? -4.323 -3.285 15.495 1.00 81.31 90 ASN A CA 1
ATOM 660 C C . ASN A 1 90 ? -5.496 -4.281 15.566 1.00 81.31 90 ASN A C 1
ATOM 662 O O . ASN A 1 90 ? -6.296 -4.283 16.500 1.00 81.31 90 ASN A O 1
ATOM 666 N N . GLN A 1 91 ? -5.635 -5.101 14.519 1.00 66.69 91 GLN A N 1
ATOM 667 C CA . GLN A 1 91 ? -6.652 -6.162 14.426 1.00 66.69 91 GLN A CA 1
ATOM 668 C C . GLN A 1 91 ? -8.110 -5.694 14.635 1.00 66.69 91 GLN A C 1
ATOM 670 O O . GLN A 1 91 ? -8.979 -6.496 14.963 1.00 66.69 91 GLN A O 1
ATOM 675 N N . GLY A 1 92 ? -8.403 -4.410 14.407 1.00 63.09 92 GLY A N 1
ATOM 676 C CA . GLY A 1 92 ? -9.738 -3.832 14.571 1.00 63.09 92 GLY A CA 1
ATOM 677 C C . GLY A 1 92 ? -9.947 -3.066 15.877 1.00 63.09 92 GLY A C 1
ATOM 678 O O . GLY A 1 92 ? -11.023 -2.500 16.058 1.00 63.09 92 GLY A O 1
ATOM 679 N N . GLN A 1 93 ? -8.939 -2.996 16.754 1.00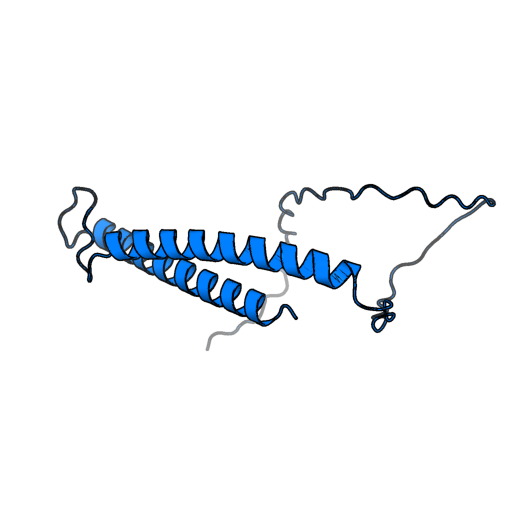 62.03 93 GLN A N 1
ATOM 680 C CA . GLN A 1 93 ? -8.929 -2.117 17.925 1.00 62.03 93 GLN A CA 1
ATOM 681 C C . GLN A 1 93 ? -7.771 -1.132 17.836 1.00 62.03 93 GLN A C 1
ATOM 683 O O . GLN A 1 93 ? -6.702 -1.365 18.409 1.00 62.03 93 GLN A O 1
ATOM 688 N N . PRO A 1 94 ? -7.955 -0.037 17.096 1.00 71.62 94 PRO A N 1
ATOM 689 C CA . PRO A 1 94 ? -6.853 0.843 16.799 1.00 71.62 94 PRO A CA 1
ATOM 690 C C . PRO A 1 94 ? -6.314 1.545 18.061 1.00 71.62 94 PRO A C 1
ATOM 692 O 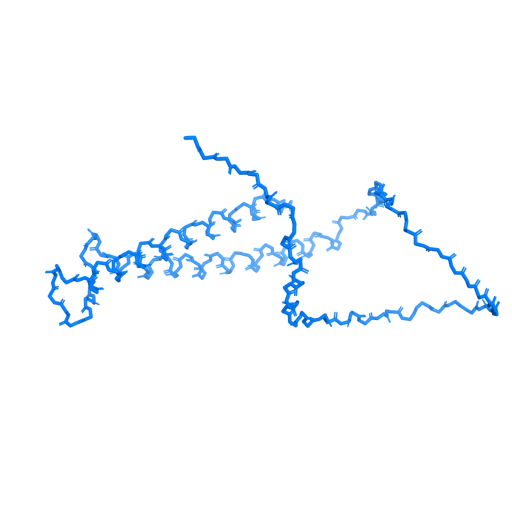O . PRO A 1 94 ? -7.074 2.095 18.858 1.00 71.62 94 PRO A O 1
ATOM 695 N N . ILE A 1 95 ? -4.989 1.482 18.256 1.00 59.69 95 ILE A N 1
ATOM 696 C CA . ILE A 1 95 ? -4.284 1.706 19.547 1.00 59.69 95 ILE A CA 1
ATOM 697 C C . ILE A 1 95 ? -4.385 3.150 20.077 1.00 59.69 95 ILE A C 1
ATOM 699 O O . ILE A 1 95 ? -4.075 3.418 21.234 1.00 59.69 95 ILE A O 1
ATOM 703 N N . GLY A 1 96 ? -4.867 4.088 19.268 1.00 60.75 96 GLY A N 1
ATOM 704 C CA . GLY A 1 96 ? -4.969 5.501 19.622 1.00 60.75 96 GLY A CA 1
ATOM 705 C C . GLY A 1 96 ? -6.345 6.071 19.335 1.00 60.75 96 GLY A C 1
ATOM 706 O O . GLY A 1 96 ? -6.436 7.029 18.573 1.00 60.75 96 GLY A O 1
ATOM 707 N N . SER A 1 97 ? -7.413 5.497 19.908 1.00 58.34 97 SER A N 1
ATOM 708 C CA . SER A 1 97 ? -8.711 6.186 19.872 1.00 58.34 97 SER A CA 1
ATOM 709 C C . SER A 1 97 ? -8.510 7.616 20.396 1.00 58.34 97 SER A C 1
ATOM 711 O O . SER A 1 97 ? -7.912 7.775 21.467 1.00 58.34 97 SER A O 1
ATOM 713 N N . PRO A 1 98 ? -8.948 8.657 19.669 1.00 59.53 98 PRO A N 1
ATOM 714 C CA . PRO A 1 98 ? -8.715 10.046 20.046 1.00 59.53 98 PRO A CA 1
ATOM 715 C C . PRO A 1 98 ? -9.522 10.403 21.298 1.00 59.53 98 PRO A C 1
ATOM 717 O O . PRO A 1 98 ? -10.587 10.973 21.160 1.00 59.53 98 PRO A O 1
ATOM 720 N N . GLN A 1 99 ? -9.077 10.023 22.504 1.00 60.00 99 GLN A N 1
ATOM 721 C CA . GLN A 1 99 ? -9.703 10.302 23.819 1.00 60.00 99 GLN A CA 1
ATOM 722 C C . GLN A 1 99 ? -11.223 10.035 23.931 1.00 60.00 99 GLN A C 1
ATOM 724 O O . GLN A 1 99 ? -11.831 10.323 24.961 1.00 60.00 99 GLN A O 1
ATOM 729 N N . GLN A 1 100 ? -11.845 9.467 22.900 1.00 63.66 100 GLN A N 1
ATOM 730 C CA . GLN A 1 100 ? -13.281 9.360 22.756 1.00 63.66 100 GLN A CA 1
ATOM 731 C C . GLN A 1 100 ? -13.723 7.918 22.983 1.00 63.66 100 GLN A C 1
ATOM 733 O O . GLN A 1 100 ? -13.062 6.981 22.512 1.00 63.66 100 GLN A O 1
ATOM 738 N N . PRO A 1 101 ? -14.842 7.733 23.702 1.00 71.19 101 PRO A N 1
ATOM 739 C CA . PRO A 1 101 ? -15.355 6.413 24.004 1.00 71.19 101 PRO A CA 1
ATOM 740 C C . PRO A 1 101 ? -15.740 5.672 22.713 1.00 71.19 101 PRO A C 1
ATOM 742 O O . PRO A 1 101 ? -16.296 6.283 21.791 1.00 71.19 101 PRO A O 1
ATOM 745 N N . PRO A 1 102 ? -15.473 4.355 22.636 1.00 73.12 102 PRO A N 1
ATOM 746 C CA . PRO A 1 102 ? -15.938 3.534 21.527 1.00 73.12 102 PRO A CA 1
ATOM 747 C C . PRO A 1 102 ? -17.461 3.659 21.402 1.00 73.12 102 PRO A C 1
ATOM 749 O O . PRO A 1 102 ? -18.187 3.525 22.385 1.00 73.12 102 PRO A O 1
ATOM 752 N N . GLY A 1 103 ? -17.938 3.945 20.189 1.00 74.88 103 GLY A N 1
ATOM 753 C CA . GLY A 1 103 ? -19.363 4.148 19.899 1.00 74.88 103 GLY A CA 1
ATOM 754 C C . GLY A 1 103 ? -19.777 5.598 19.631 1.00 74.88 103 GLY A C 1
ATOM 755 O O . GLY A 1 103 ? -20.898 5.811 19.174 1.00 74.88 103 GLY A O 1
ATOM 756 N N . SER A 1 104 ? -18.897 6.587 19.830 1.00 85.25 104 SER A N 1
ATOM 757 C CA . SER A 1 104 ? -19.150 7.957 19.359 1.00 85.25 104 SER A CA 1
ATOM 758 C C . SER A 1 104 ? -19.154 8.034 17.822 1.00 85.25 104 SER A C 1
ATOM 760 O O . SER A 1 104 ? -18.502 7.236 17.144 1.00 85.25 104 SER A O 1
ATOM 762 N N . ALA A 1 105 ? -19.858 9.019 17.255 1.00 86.69 105 ALA A N 1
ATOM 763 C CA . ALA A 1 105 ? -19.840 9.268 15.810 1.00 86.69 105 ALA A CA 1
ATOM 764 C C . ALA A 1 105 ? -18.416 9.557 15.296 1.00 86.69 105 ALA A C 1
ATOM 766 O O . ALA A 1 105 ? -17.978 8.953 14.322 1.00 86.69 105 ALA A O 1
ATOM 767 N N . ALA A 1 106 ? -17.648 10.373 16.022 1.00 84.12 106 ALA A N 1
ATOM 768 C CA . ALA A 1 106 ? -16.275 10.703 15.647 1.00 84.12 106 ALA A CA 1
ATOM 769 C C . ALA A 1 106 ? -15.313 9.497 15.725 1.00 84.12 106 ALA A C 1
ATOM 771 O O . ALA A 1 106 ? -14.388 9.407 14.917 1.00 84.12 106 ALA A O 1
ATOM 772 N N . TYR A 1 107 ? -15.555 8.515 16.606 1.00 84.00 107 TYR A N 1
ATOM 773 C CA . TYR A 1 107 ? -14.834 7.238 16.563 1.00 84.00 107 TYR A CA 1
ATOM 774 C C . TYR A 1 107 ? -15.130 6.473 15.267 1.00 84.00 107 TYR A C 1
ATOM 776 O O . TYR A 1 107 ? -14.210 5.963 14.629 1.00 84.00 107 TYR A O 1
ATOM 784 N N . GLN A 1 108 ? -16.399 6.413 14.847 1.00 84.38 108 GLN A N 1
ATOM 785 C CA . GLN A 1 108 ? -16.789 5.740 13.603 1.00 84.38 108 GLN A CA 1
ATOM 786 C C . GLN A 1 108 ? -16.192 6.426 12.370 1.00 84.38 108 GLN A C 1
ATOM 788 O O . GLN A 1 108 ? -15.666 5.738 11.495 1.00 84.38 108 GLN A O 1
ATOM 793 N N . GLU A 1 109 ? -16.222 7.759 12.314 1.00 88.50 109 GLU A N 1
ATOM 794 C CA . GLU A 1 109 ? -15.614 8.540 11.229 1.00 88.50 109 GLU A CA 1
ATOM 795 C C . GLU A 1 109 ? -14.105 8.317 11.150 1.00 88.50 109 GLU A C 1
ATOM 797 O O . GLU A 1 109 ? -13.557 8.100 10.069 1.00 88.50 109 GLU A O 1
ATOM 802 N N . TRP A 1 110 ? -13.418 8.301 12.291 1.00 85.81 110 TRP A N 1
ATOM 803 C CA . TRP A 1 110 ? -11.988 8.032 12.310 1.00 85.81 110 TRP A CA 1
ATOM 804 C C . TRP A 1 110 ? -11.659 6.587 11.907 1.00 85.81 110 TRP A C 1
ATOM 806 O O . TRP A 1 110 ? -10.749 6.377 11.107 1.00 85.81 110 TRP A O 1
ATOM 816 N N . VAL A 1 111 ? -12.423 5.590 12.370 1.00 86.94 111 VAL A N 1
ATOM 817 C CA . VAL A 1 111 ? -12.283 4.194 11.914 1.00 86.94 111 VAL A CA 1
ATOM 818 C C . VAL A 1 111 ? -12.516 4.086 10.405 1.00 86.94 111 VAL A C 1
ATOM 820 O O . VAL A 1 111 ? -11.777 3.373 9.724 1.00 86.94 111 VAL A O 1
ATOM 823 N N . ALA A 1 112 ? -13.513 4.790 9.865 1.00 89.62 112 ALA A N 1
ATOM 824 C CA . ALA A 1 112 ? -13.772 4.839 8.429 1.00 89.62 112 ALA A CA 1
ATOM 825 C C . ALA A 1 112 ? -12.597 5.474 7.667 1.00 89.62 112 ALA A C 1
ATOM 827 O O . ALA A 1 112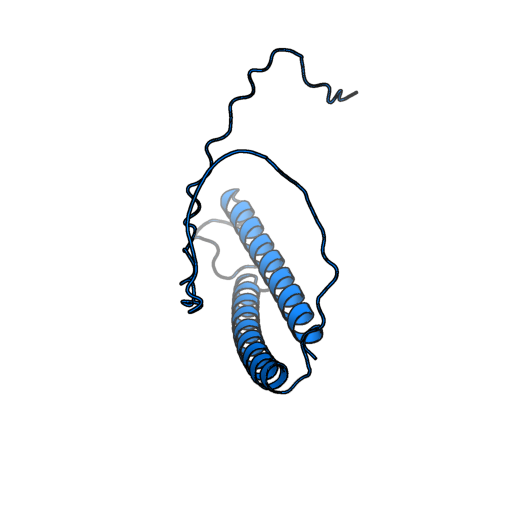 ? -12.113 4.885 6.702 1.00 89.62 112 ALA A O 1
ATOM 828 N N . SER A 1 113 ? -12.069 6.600 8.155 1.00 90.12 113 SER A N 1
ATOM 829 C CA . SER A 1 113 ? -10.875 7.250 7.602 1.00 90.12 113 SER A CA 1
ATOM 830 C C . SER A 1 113 ? -9.649 6.333 7.633 1.00 90.12 113 SER A C 1
ATOM 832 O O . SER A 1 113 ? -8.941 6.213 6.635 1.00 90.12 113 SER A O 1
ATOM 834 N N . LEU A 1 114 ? -9.409 5.628 8.742 1.00 89.62 114 LEU A N 1
ATOM 835 C CA . LEU A 1 114 ? -8.286 4.701 8.883 1.00 89.62 114 LEU A CA 1
ATOM 836 C C . LEU A 1 114 ? -8.403 3.520 7.905 1.00 89.62 114 LEU A C 1
ATOM 838 O O . LEU A 1 114 ? -7.415 3.129 7.283 1.00 89.62 114 LEU A O 1
ATOM 842 N N . ARG A 1 115 ? -9.616 2.980 7.716 1.00 90.00 115 ARG A N 1
ATOM 843 C CA . ARG A 1 115 ? -9.892 1.943 6.705 1.00 90.00 115 ARG A CA 1
ATOM 844 C C . ARG A 1 115 ? -9.646 2.448 5.292 1.00 90.00 115 ARG A C 1
ATOM 846 O O . ARG A 1 115 ? -9.051 1.734 4.489 1.00 90.00 115 ARG A O 1
ATOM 853 N N . GLU A 1 116 ? -10.100 3.656 4.985 1.00 93.88 116 GLU A N 1
ATOM 854 C CA . GLU A 1 116 ? -9.918 4.235 3.661 1.00 93.88 116 GLU A CA 1
ATOM 855 C C . GLU A 1 116 ? -8.441 4.501 3.354 1.00 93.88 116 GLU A C 1
ATOM 857 O O . GLU A 1 116 ? -7.967 4.143 2.277 1.00 93.88 116 GLU A O 1
ATOM 862 N N . GLN A 1 117 ? -7.681 5.031 4.315 1.00 92.56 117 GLN A N 1
ATOM 863 C CA . GLN A 1 117 ? -6.228 5.172 4.193 1.00 92.56 117 GLN A CA 1
ATOM 864 C C . GLN A 1 117 ? -5.546 3.823 3.937 1.00 92.56 117 GLN A C 1
ATOM 866 O O . GLN A 1 117 ? -4.686 3.726 3.063 1.00 92.56 117 GLN A O 1
ATOM 871 N N . LEU A 1 118 ? -5.962 2.767 4.641 1.00 92.56 118 LEU A N 1
ATOM 872 C CA . LEU A 1 118 ? -5.428 1.420 4.439 1.00 92.56 118 LEU A CA 1
ATOM 873 C C . LEU A 1 118 ? -5.744 0.883 3.033 1.00 92.56 118 LEU A C 1
ATOM 875 O O . LEU A 1 118 ? -4.872 0.296 2.394 1.00 92.56 118 LEU A O 1
ATOM 879 N N . HIS A 1 119 ? -6.957 1.128 2.528 1.00 94.19 119 HIS A N 1
ATOM 880 C CA . HIS A 1 119 ? -7.352 0.750 1.171 1.00 94.19 119 HIS A CA 1
ATOM 881 C C . HIS A 1 119 ? -6.546 1.499 0.100 1.00 94.19 119 HIS A C 1
ATOM 883 O O . HIS A 1 119 ? -6.061 0.879 -0.846 1.00 94.19 119 HIS A O 1
ATOM 889 N N . ARG A 1 120 ? -6.350 2.814 0.265 1.00 95.62 120 ARG A N 1
ATOM 890 C CA . ARG A 1 120 ? -5.526 3.630 -0.642 1.00 95.62 120 ARG A CA 1
ATOM 891 C C . ARG A 1 120 ? -4.079 3.140 -0.662 1.00 95.62 120 ARG A C 1
ATOM 893 O O . ARG A 1 120 ? -3.578 2.812 -1.730 1.00 95.62 120 ARG A O 1
ATOM 900 N N . ALA A 1 121 ? -3.472 2.939 0.510 1.00 94.81 121 ALA A N 1
ATOM 901 C CA . ALA A 1 121 ? -2.115 2.404 0.616 1.00 94.81 121 ALA A CA 1
ATOM 902 C C . ALA A 1 121 ? -1.976 1.021 -0.052 1.00 94.81 121 ALA A C 1
ATOM 904 O O . ALA A 1 121 ? -0.983 0.736 -0.719 1.00 94.81 121 ALA A O 1
ATOM 905 N N . GLN A 1 122 ? -2.989 0.157 0.073 1.00 93.94 122 GLN A N 1
ATOM 906 C CA . GLN A 1 122 ? -3.004 -1.136 -0.614 1.00 93.94 122 GLN A CA 1
ATOM 907 C C . GLN A 1 122 ? -3.073 -0.984 -2.144 1.00 93.94 122 GLN A C 1
ATOM 909 O O . GLN A 1 122 ? -2.395 -1.722 -2.865 1.00 93.94 122 GLN A O 1
ATOM 914 N N . ALA A 1 123 ? -3.876 -0.042 -2.645 1.00 95.31 123 ALA A N 1
ATOM 915 C CA . ALA A 1 123 ? -3.967 0.253 -4.071 1.00 95.31 123 ALA A CA 1
ATOM 916 C C . ALA A 1 123 ? -2.647 0.820 -4.620 1.00 95.31 123 ALA A C 1
ATOM 918 O O . ALA A 1 123 ? -2.196 0.378 -5.678 1.00 95.31 123 ALA A O 1
ATOM 919 N N . ASP A 1 124 ? -1.989 1.713 -3.878 1.00 95.19 124 ASP A N 1
ATOM 920 C CA . ASP A 1 124 ? -0.691 2.292 -4.241 1.00 95.19 124 ASP A CA 1
ATOM 921 C C . ASP A 1 124 ? 0.397 1.213 -4.329 1.00 95.19 124 ASP A C 1
ATOM 923 O O . ASP A 1 124 ? 1.139 1.139 -5.311 1.00 95.19 124 ASP A O 1
ATOM 927 N N . LEU A 1 125 ? 0.430 0.288 -3.363 1.00 95.56 125 LEU A N 1
ATOM 928 C CA . LEU A 1 125 ? 1.322 -0.874 -3.405 1.00 95.56 125 LEU A CA 1
ATOM 929 C C . LEU A 1 125 ? 1.074 -1.752 -4.634 1.00 95.56 125 LEU A C 1
ATOM 931 O O . LEU A 1 125 ? 2.021 -2.195 -5.288 1.00 95.56 125 LEU A O 1
ATOM 935 N N . ALA A 1 126 ? -0.191 -2.011 -4.970 1.00 95.81 126 ALA A N 1
ATOM 936 C CA . ALA A 1 126 ? -0.536 -2.777 -6.161 1.00 95.81 126 ALA A CA 1
ATOM 937 C C . ALA A 1 126 ? -0.125 -2.045 -7.451 1.00 95.81 126 ALA A C 1
ATOM 939 O O . ALA A 1 126 ? 0.384 -2.679 -8.379 1.00 95.81 126 ALA A O 1
ATOM 940 N N . ALA A 1 127 ? -0.297 -0.723 -7.509 1.00 94.56 127 ALA A N 1
ATOM 941 C CA . ALA A 1 127 ? 0.112 0.102 -8.641 1.00 94.56 127 ALA A CA 1
ATOM 942 C C . ALA A 1 127 ? 1.637 0.093 -8.831 1.00 94.56 127 ALA A C 1
ATOM 944 O O . ALA A 1 127 ? 2.111 -0.216 -9.925 1.00 94.56 127 ALA A O 1
ATOM 945 N N . LEU A 1 128 ? 2.412 0.313 -7.764 1.00 93.75 128 LEU A N 1
ATOM 946 C CA . LEU A 1 128 ? 3.879 0.264 -7.805 1.00 93.75 128 LEU A CA 1
ATOM 947 C C . LEU A 1 128 ? 4.400 -1.112 -8.230 1.00 93.75 128 LEU A C 1
ATOM 949 O O . LEU A 1 128 ? 5.321 -1.212 -9.042 1.00 93.75 128 LEU A O 1
ATOM 953 N N . ARG A 1 129 ? 3.780 -2.192 -7.737 1.00 93.62 129 ARG A N 1
ATOM 954 C CA . ARG A 1 129 ? 4.118 -3.563 -8.152 1.00 93.62 129 ARG A CA 1
ATOM 955 C C . ARG A 1 129 ? 3.864 -3.791 -9.643 1.00 93.62 129 ARG A C 1
ATOM 957 O O . ARG A 1 129 ? 4.673 -4.449 -10.295 1.00 93.62 129 ARG A O 1
ATOM 964 N N . ARG A 1 130 ? 2.783 -3.232 -10.198 1.00 95.81 130 ARG A N 1
ATOM 965 C CA . ARG A 1 130 ? 2.495 -3.301 -11.642 1.00 95.81 130 ARG A CA 1
AT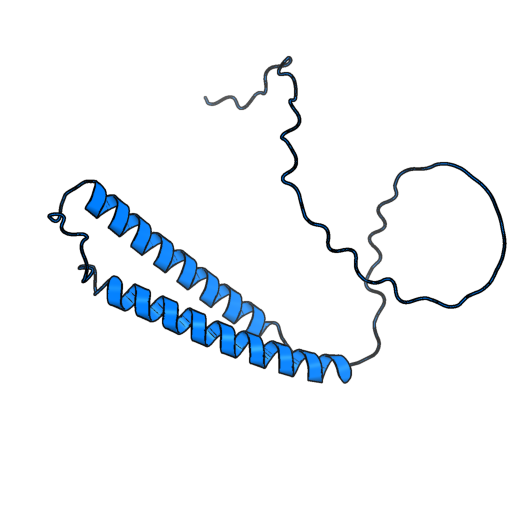OM 966 C C . ARG A 1 130 ? 3.516 -2.525 -12.467 1.00 95.81 130 ARG A C 1
ATOM 968 O O . ARG A 1 130 ? 3.981 -3.051 -13.473 1.00 95.81 130 ARG A O 1
ATOM 975 N N . GLU A 1 131 ? 3.897 -1.327 -12.035 1.00 94.38 131 GLU A N 1
ATOM 976 C CA . GLU A 1 131 ? 4.918 -0.530 -12.726 1.00 94.38 131 GLU A CA 1
ATOM 977 C C . GLU A 1 131 ? 6.286 -1.227 -12.702 1.00 94.38 131 GLU A C 1
ATOM 979 O O . GLU A 1 131 ? 6.960 -1.306 -13.728 1.00 94.38 131 GLU A O 1
ATOM 984 N N . LEU A 1 132 ? 6.662 -1.848 -11.579 1.00 90.94 132 LEU A N 1
ATOM 985 C CA . LEU A 1 132 ? 7.872 -2.671 -11.498 1.00 90.94 132 LEU A CA 1
ATOM 986 C C . LEU A 1 132 ? 7.843 -3.870 -12.455 1.00 90.94 132 LEU A C 1
ATOM 988 O O . LEU A 1 132 ? 8.865 -4.166 -13.074 1.00 90.94 132 LEU A O 1
ATOM 992 N N . ALA A 1 133 ? 6.696 -4.540 -12.588 1.00 90.31 133 ALA A N 1
ATOM 993 C CA . ALA A 1 133 ? 6.522 -5.669 -13.502 1.00 90.31 133 ALA A CA 1
ATOM 994 C C . ALA A 1 133 ? 6.521 -5.255 -14.983 1.00 90.31 133 ALA A C 1
ATOM 996 O O . ALA A 1 133 ? 6.828 -6.069 -15.850 1.00 90.31 133 ALA A O 1
ATOM 997 N N . ARG A 1 134 ? 6.174 -3.998 -15.282 1.00 89.75 134 ARG A N 1
ATOM 998 C CA . ARG A 1 134 ? 6.152 -3.447 -16.642 1.00 89.75 134 ARG A CA 1
ATOM 999 C C . ARG A 1 134 ? 7.548 -3.111 -17.172 1.00 89.75 134 ARG A C 1
ATOM 1001 O O . ARG A 1 134 ? 7.744 -3.088 -18.386 1.00 89.75 134 ARG A O 1
ATOM 1008 N N . LEU A 1 135 ? 8.501 -2.814 -16.290 1.00 85.94 135 LEU A N 1
ATOM 1009 C CA . LEU A 1 135 ? 9.869 -2.484 -16.692 1.00 85.94 135 LEU A CA 1
ATOM 1010 C C . LEU A 1 135 ? 10.590 -3.742 -17.230 1.00 85.94 135 LEU A C 1
ATOM 1012 O O . LEU A 1 135 ? 10.473 -4.784 -16.584 1.00 85.94 135 LEU A O 1
ATOM 1016 N N . PRO A 1 136 ? 11.338 -3.656 -18.355 1.00 77.06 136 PRO A N 1
ATOM 1017 C CA . PRO A 1 136 ? 11.996 -4.786 -19.038 1.00 77.06 136 PRO A CA 1
ATOM 1018 C C . PRO A 1 136 ? 13.301 -5.235 -18.379 1.00 77.06 136 PRO A C 1
ATOM 1020 O O . PRO A 1 136 ? 14.124 -4.379 -17.988 1.00 77.06 136 PRO A O 1
#

Foldseek 3Di:
DDDPDDDPPPDPDPDDDDPDPPDDDPDDDPDDDDDDDDDDDDDDDDDPDPDPDDDDDDVLVVVLVVVLVVLVVVLVVLVVVLVVLVQCCVVPPGPCQPPDDPPDPVSVVVNVVSVVSNVVSVVVNVVSVVVSVPRD

pLDDT: mean 72.67, std 18.58, range [36.75, 96.06]

Radius of gyration: 26.38 Å; chains: 1; bounding box: 60×42×68 Å

Sequence (136 aa):
MFTNQPQPGQVCEPMSAVASTVVEGTRALSSSAGVSSSAARDRPVSSAGPSAAAPPSVANSASAQQARMLLKAELREQEERWQQLQRQWNQGQPIGSPQQPPGSAAYQEWVASLREQLHRAQADLAALRRELARLP